Protein AF-E4MAM6-F1 (afdb_monomer_lite)

Radius of gyration: 13.03 Å; chains: 1; bounding box: 34×25×35 Å

Structure (mmCIF, N/CA/C/O backbone):
data_AF-E4MAM6-F1
#
_entry.id   AF-E4MAM6-F1
#
loop_
_atom_site.group_PDB
_atom_site.id
_atom_site.type_symbol
_atom_site.label_atom_id
_atom_site.label_alt_id
_atom_site.label_comp_id
_atom_site.label_asym_id
_atom_site.label_entity_id
_atom_site.label_seq_id
_atom_site.pdbx_PDB_ins_code
_atom_site.Cartn_x
_atom_site.Cartn_y
_atom_site.Cartn_z
_atom_site.occupancy
_atom_site.B_iso_or_equiv
_atom_site.auth_seq_id
_atom_site.auth_comp_id
_atom_site.auth_asym_id
_atom_site.auth_atom_id
_atom_site.pdbx_PDB_model_num
ATOM 1 N N . MET A 1 1 ? 7.012 -12.039 4.166 1.00 49.34 1 MET A N 1
ATOM 2 C CA . MET A 1 1 ? 6.560 -10.692 3.753 1.00 49.34 1 MET A CA 1
ATOM 3 C C . MET A 1 1 ? 7.430 -10.000 2.701 1.00 49.34 1 MET A C 1
ATOM 5 O O . MET A 1 1 ? 6.943 -9.918 1.588 1.00 49.34 1 MET A O 1
ATOM 9 N N . SER A 1 2 ? 8.673 -9.530 2.933 1.00 53.59 2 SER A N 1
ATOM 10 C CA . SER A 1 2 ? 9.438 -8.863 1.838 1.00 53.59 2 SER A CA 1
ATOM 11 C C . SER A 1 2 ? 9.755 -9.794 0.655 1.00 53.59 2 SER A C 1
ATOM 13 O O . SER A 1 2 ? 9.782 -9.350 -0.485 1.00 53.59 2 SER A O 1
ATOM 15 N N . ILE A 1 3 ? 9.943 -11.091 0.935 1.00 50.75 3 ILE A N 1
ATOM 16 C CA . ILE A 1 3 ? 10.148 -12.148 -0.069 1.00 50.75 3 ILE A CA 1
ATOM 17 C C . ILE A 1 3 ? 8.885 -12.417 -0.901 1.00 50.75 3 ILE A C 1
ATOM 19 O O . ILE A 1 3 ? 9.000 -12.583 -2.107 1.00 50.75 3 ILE A O 1
ATOM 23 N N . GLU A 1 4 ? 7.693 -12.420 -0.294 1.00 54.22 4 GLU A N 1
ATOM 24 C CA . GLU A 1 4 ? 6.427 -12.707 -1.004 1.00 54.22 4 GLU A CA 1
ATOM 25 C C . GLU A 1 4 ? 6.025 -11.566 -1.944 1.00 54.22 4 GLU A C 1
ATOM 27 O O . GLU A 1 4 ? 5.495 -11.812 -3.018 1.00 54.22 4 GLU A O 1
ATOM 32 N N . LEU A 1 5 ? 6.358 -10.322 -1.587 1.00 60.41 5 LEU A N 1
ATOM 33 C CA . LEU A 1 5 ? 6.204 -9.170 -2.478 1.00 60.41 5 LEU A CA 1
ATOM 34 C C . LEU A 1 5 ? 7.326 -9.061 -3.529 1.00 60.41 5 LEU A C 1
ATOM 36 O O . LEU A 1 5 ? 7.268 -8.192 -4.394 1.00 60.41 5 LEU A O 1
ATOM 40 N N . GLY A 1 6 ? 8.383 -9.877 -3.432 1.00 62.28 6 GLY A N 1
ATOM 41 C CA . GLY A 1 6 ? 9.573 -9.764 -4.283 1.00 62.28 6 GLY A CA 1
ATOM 42 C C . GLY A 1 6 ? 10.327 -8.434 -4.138 1.00 62.28 6 GLY A C 1
ATOM 43 O O . GLY A 1 6 ? 11.145 -8.093 -4.991 1.00 62.28 6 GLY A O 1
ATOM 44 N N . ILE A 1 7 ? 10.064 -7.663 -3.078 1.00 65.69 7 ILE A N 1
ATOM 45 C CA . ILE A 1 7 ? 10.672 -6.347 -2.870 1.00 65.69 7 ILE A CA 1
ATOM 46 C C . ILE A 1 7 ? 12.003 -6.549 -2.148 1.00 65.69 7 ILE A C 1
ATOM 48 O O . ILE A 1 7 ? 12.084 -6.651 -0.918 1.00 65.69 7 ILE A O 1
ATOM 52 N N . LEU A 1 8 ? 13.064 -6.628 -2.941 1.00 63.25 8 LEU A N 1
ATOM 53 C CA . LEU A 1 8 ? 14.437 -6.571 -2.459 1.00 63.25 8 LEU A CA 1
ATOM 54 C C . LEU A 1 8 ? 14.846 -5.111 -2.208 1.00 63.25 8 LEU A C 1
ATOM 56 O O . LEU A 1 8 ? 14.235 -4.171 -2.716 1.00 63.25 8 LEU A O 1
ATOM 60 N N . GLY A 1 9 ? 15.893 -4.919 -1.404 1.00 66.62 9 GLY A N 1
ATOM 61 C CA . GLY A 1 9 ? 16.503 -3.597 -1.241 1.00 66.62 9 GLY A CA 1
ATOM 62 C C . GLY A 1 9 ? 16.921 -3.013 -2.578 1.00 66.62 9 GLY A C 1
ATOM 63 O O . GLY A 1 9 ? 17.550 -3.720 -3.359 1.00 66.62 9 GLY A O 1
ATOM 64 N N . GLY A 1 10 ? 16.594 -1.743 -2.805 1.00 74.31 10 GLY A N 1
ATOM 65 C CA . GLY A 1 10 ? 16.853 -1.055 -4.069 1.00 74.31 10 GLY A CA 1
ATOM 66 C C . GLY A 1 10 ? 15.676 -1.077 -5.046 1.00 74.31 10 GLY A C 1
ATOM 67 O O . GLY A 1 10 ? 15.712 -0.329 -6.014 1.00 74.31 10 GLY A O 1
ATOM 68 N N . GLY A 1 11 ? 14.626 -1.867 -4.784 1.00 85.81 11 GLY A N 1
ATOM 69 C CA . GLY A 1 11 ? 13.380 -1.807 -5.549 1.00 85.81 11 GLY A CA 1
ATOM 70 C C . GLY A 1 11 ? 12.501 -0.609 -5.173 1.00 85.81 11 GLY A C 1
ATOM 71 O O . GLY A 1 11 ? 12.804 0.152 -4.247 1.00 85.81 11 GLY A O 1
ATOM 72 N N . ARG A 1 12 ? 11.371 -0.474 -5.870 1.00 89.19 12 ARG A N 1
ATOM 73 C CA . ARG A 1 12 ? 10.381 0.581 -5.639 1.00 89.19 12 ARG A CA 1
ATOM 74 C C . ARG A 1 12 ? 8.980 0.027 -5.409 1.00 89.19 12 ARG A C 1
ATOM 76 O O . ARG A 1 12 ? 8.667 -1.091 -5.824 1.00 89.19 12 ARG A O 1
ATOM 83 N N . VAL A 1 13 ? 8.140 0.808 -4.731 1.00 91.12 13 VAL A N 1
ATOM 84 C CA . VAL A 1 13 ? 6.732 0.472 -4.466 1.00 91.12 13 VAL A CA 1
ATOM 85 C C . VAL A 1 13 ? 5.790 1.625 -4.764 1.00 91.12 13 VAL A C 1
ATOM 87 O O . VAL A 1 13 ? 6.123 2.784 -4.516 1.00 91.12 13 VAL A O 1
ATOM 90 N N . ASN A 1 14 ? 4.584 1.279 -5.205 1.00 92.69 14 ASN A N 1
ATOM 91 C CA . ASN A 1 14 ? 3.461 2.196 -5.357 1.00 92.69 14 ASN A CA 1
ATOM 92 C C . ASN A 1 14 ? 2.315 1.817 -4.422 1.00 92.69 14 ASN A C 1
ATOM 94 O O . ASN A 1 14 ? 2.187 0.667 -3.998 1.00 92.69 14 ASN A O 1
ATOM 98 N N . PHE A 1 15 ? 1.478 2.809 -4.124 1.00 93.69 15 PHE A N 1
ATOM 99 C CA . PHE A 1 15 ? 0.242 2.646 -3.370 1.00 93.69 15 PHE A CA 1
ATOM 100 C C . PHE A 1 15 ? -0.937 3.010 -4.255 1.00 93.69 15 PHE A C 1
ATOM 102 O O . PHE A 1 15 ? -0.883 4.013 -4.965 1.00 93.69 15 PHE A O 1
ATOM 109 N N . ALA A 1 16 ? -2.001 2.224 -4.168 1.00 94.12 16 ALA A N 1
ATOM 110 C CA . ALA A 1 16 ? -3.269 2.520 -4.815 1.00 94.12 16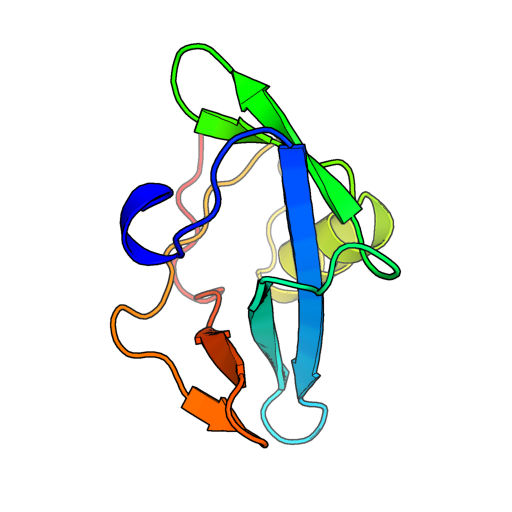 ALA A CA 1
ATOM 111 C C . ALA A 1 16 ? -4.372 2.579 -3.758 1.00 94.12 16 ALA A C 1
ATOM 113 O O . ALA A 1 16 ? -4.381 1.777 -2.821 1.00 94.12 16 ALA A O 1
ATOM 114 N N . HIS A 1 17 ? -5.269 3.547 -3.911 1.00 95.75 17 HIS A N 1
ATOM 115 C CA . HIS A 1 17 ? -6.509 3.640 -3.156 1.00 95.75 17 HIS A CA 1
ATOM 116 C C . HIS A 1 17 ? -7.649 3.380 -4.130 1.00 95.75 17 HIS A C 1
ATOM 118 O O . HIS A 1 17 ? -7.706 4.011 -5.184 1.00 95.75 17 HIS A O 1
ATOM 124 N N . ASP A 1 18 ? -8.502 2.427 -3.791 1.00 95.00 18 ASP A N 1
ATOM 125 C CA . ASP A 1 18 ? -9.743 2.176 -4.502 1.00 95.00 18 ASP A CA 1
ATOM 126 C C . ASP A 1 18 ? -10.843 3.016 -3.846 1.00 95.00 18 ASP A C 1
ATOM 128 O O . ASP A 1 18 ? -11.219 2.771 -2.701 1.00 95.00 18 ASP A O 1
ATOM 132 N N . ASP A 1 19 ? -11.331 4.033 -4.555 1.00 93.50 19 ASP A N 1
ATOM 133 C CA . ASP A 1 19 ? -12.342 4.956 -4.035 1.00 93.50 19 ASP A CA 1
ATOM 134 C C . ASP A 1 19 ? -13.738 4.310 -3.906 1.00 93.50 19 ASP A C 1
ATOM 136 O O . ASP A 1 19 ? -14.571 4.830 -3.163 1.00 93.50 19 ASP A O 1
ATOM 140 N N . GLU A 1 20 ? -14.007 3.187 -4.587 1.00 95.56 20 GLU A N 1
ATOM 141 C CA . GLU A 1 20 ? -15.292 2.476 -4.509 1.00 95.56 20 GLU A CA 1
ATOM 142 C C . GLU A 1 20 ? -15.366 1.610 -3.247 1.00 95.56 20 GLU A C 1
ATOM 144 O O . GLU A 1 20 ? -16.338 1.667 -2.491 1.00 95.56 20 GLU A O 1
ATOM 149 N N . THR A 1 21 ? -14.319 0.826 -2.991 1.00 94.00 21 THR A N 1
ATOM 150 C CA . THR A 1 21 ? -14.261 -0.074 -1.827 1.00 94.00 21 THR A CA 1
ATOM 151 C C . THR A 1 21 ? -13.661 0.590 -0.587 1.00 94.00 21 THR A C 1
ATOM 153 O O . THR A 1 21 ? -13.850 0.113 0.535 1.00 94.00 21 THR A O 1
ATOM 156 N N . GLY A 1 22 ? -12.926 1.688 -0.773 1.00 93.94 22 GLY A N 1
ATOM 157 C CA . GLY A 1 22 ? -12.071 2.300 0.240 1.00 93.94 22 GLY A CA 1
ATOM 158 C C . GLY A 1 22 ? -10.804 1.490 0.532 1.00 93.94 22 GLY A C 1
ATOM 159 O O . GLY A 1 22 ? -10.112 1.764 1.515 1.00 93.94 22 GLY A O 1
ATOM 160 N N . ASP A 1 23 ? -10.496 0.455 -0.248 1.00 95.81 23 ASP A N 1
ATOM 161 C CA . ASP A 1 23 ? -9.355 -0.407 0.024 1.00 95.81 23 ASP A CA 1
ATOM 162 C C . ASP A 1 23 ? -8.027 0.231 -0.391 1.00 95.81 23 ASP A C 1
ATOM 164 O O . ASP A 1 23 ? -7.916 0.966 -1.372 1.00 95.81 23 ASP A O 1
ATOM 168 N N . TRP A 1 24 ? -6.979 -0.105 0.358 1.00 96.88 24 TRP A N 1
ATOM 169 C CA . TRP A 1 24 ? -5.616 0.305 0.050 1.00 96.88 24 TRP A CA 1
ATOM 170 C C . TRP A 1 24 ? -4.784 -0.880 -0.398 1.00 96.88 24 TRP A C 1
ATOM 172 O O . TRP A 1 24 ? -4.817 -1.949 0.214 1.00 96.88 24 TRP A O 1
ATOM 182 N N . TYR A 1 25 ? -3.969 -0.652 -1.416 1.00 95.06 25 TYR A N 1
ATOM 183 C CA . TYR A 1 25 ? -3.100 -1.651 -2.008 1.00 95.06 25 TYR A CA 1
ATOM 184 C C . TYR A 1 25 ? -1.668 -1.140 -2.094 1.00 95.06 25 TYR A C 1
ATOM 186 O O . TYR A 1 25 ? -1.421 0.060 -2.214 1.00 95.06 25 TYR A O 1
ATOM 194 N N . ILE A 1 26 ? -0.726 -2.076 -2.068 1.00 93.00 26 ILE A N 1
ATOM 195 C CA . ILE A 1 26 ? 0.686 -1.842 -2.359 1.00 93.00 26 ILE A CA 1
ATOM 196 C C . ILE A 1 26 ? 1.138 -2.809 -3.452 1.00 93.00 26 ILE A C 1
ATOM 198 O O . ILE A 1 26 ? 0.792 -3.992 -3.432 1.00 93.00 26 ILE A O 1
ATOM 202 N N . CYS A 1 27 ? 1.920 -2.315 -4.402 1.00 91.69 27 CYS A N 1
ATOM 203 C CA . CYS A 1 27 ? 2.522 -3.127 -5.453 1.00 91.69 27 CYS A CA 1
ATOM 204 C C . CYS A 1 27 ? 3.992 -2.757 -5.644 1.00 91.69 27 CYS A C 1
ATOM 206 O O . CYS A 1 27 ? 4.447 -1.682 -5.239 1.00 91.69 27 CYS A O 1
ATOM 208 N N . ARG A 1 28 ? 4.742 -3.662 -6.274 1.00 89.38 28 ARG A N 1
ATOM 209 C CA . ARG A 1 28 ? 6.066 -3.336 -6.801 1.00 89.38 28 ARG A CA 1
ATOM 210 C C . ARG A 1 28 ? 5.900 -2.358 -7.967 1.00 89.38 28 ARG A C 1
ATOM 212 O O . ARG A 1 28 ? 5.051 -2.575 -8.826 1.00 89.38 28 ARG A O 1
ATOM 219 N N . ALA A 1 29 ? 6.724 -1.319 -7.987 1.00 87.56 29 ALA A N 1
ATOM 220 C CA . ALA A 1 29 ? 6.819 -0.383 -9.099 1.00 87.56 29 ALA A CA 1
ATOM 221 C C . ALA A 1 29 ? 8.014 -0.726 -10.002 1.00 87.56 29 ALA A C 1
ATOM 223 O O . ALA A 1 29 ? 8.940 -1.432 -9.579 1.00 87.56 29 ALA A O 1
ATOM 224 N N . ASP A 1 30 ? 7.972 -0.232 -11.238 1.00 81.38 30 ASP A N 1
ATOM 225 C CA . ASP A 1 30 ? 9.154 -0.172 -12.095 1.00 81.38 30 ASP A CA 1
ATOM 226 C C . ASP A 1 30 ? 10.213 0.785 -11.514 1.00 81.38 30 ASP A C 1
ATOM 228 O O . ASP A 1 30 ? 9.966 1.526 -10.561 1.00 81.38 30 ASP A O 1
ATOM 232 N N . ASP A 1 31 ? 11.429 0.745 -12.058 1.00 72.44 31 ASP A N 1
ATOM 233 C CA . ASP A 1 31 ? 12.552 1.518 -11.513 1.00 72.44 31 ASP A CA 1
ATOM 234 C C . ASP A 1 31 ? 12.441 3.034 -11.797 1.00 72.44 31 ASP A C 1
ATOM 236 O O . ASP A 1 31 ? 13.207 3.825 -11.234 1.00 72.44 31 ASP A O 1
ATOM 240 N N . SER A 1 32 ? 11.480 3.455 -12.628 1.00 78.44 32 SER A N 1
ATOM 241 C CA . SER A 1 32 ? 11.215 4.860 -12.965 1.00 78.44 32 SER A CA 1
ATOM 242 C C . SER A 1 32 ? 10.308 5.559 -11.954 1.00 78.44 32 SER A C 1
ATOM 244 O O . SER A 1 32 ? 10.587 6.702 -11.591 1.00 78.44 32 SER A O 1
ATOM 246 N N . GLU A 1 33 ? 9.302 4.873 -11.407 1.00 83.50 33 GLU A N 1
ATOM 247 C CA . GLU A 1 33 ? 8.242 5.482 -10.591 1.00 83.50 33 GLU A CA 1
ATOM 248 C C . GLU A 1 33 ? 8.173 4.918 -9.157 1.00 83.50 33 GLU A C 1
ATOM 250 O O . GLU A 1 33 ? 8.685 3.844 -8.855 1.00 83.50 33 GLU A O 1
ATOM 255 N N . GLY A 1 34 ? 7.567 5.659 -8.225 1.00 89.00 34 GLY A N 1
ATOM 256 C CA . GLY A 1 34 ? 7.274 5.178 -6.865 1.00 89.00 34 GLY A CA 1
ATOM 257 C C . GLY A 1 34 ? 8.340 5.409 -5.786 1.00 89.00 34 GLY A C 1
ATOM 258 O O . GLY A 1 34 ? 9.356 6.076 -5.981 1.00 89.00 34 GLY A O 1
ATOM 259 N N . PHE A 1 35 ? 8.078 4.875 -4.588 1.00 91.19 35 PHE A N 1
ATOM 260 C CA . PHE A 1 35 ? 8.900 5.099 -3.396 1.00 91.19 35 PHE A CA 1
ATOM 261 C C . PHE A 1 35 ? 10.054 4.105 -3.311 1.00 91.19 35 PHE A C 1
ATOM 263 O O . PHE A 1 35 ? 9.846 2.892 -3.363 1.00 91.19 35 PHE A O 1
ATOM 270 N N . ILE A 1 36 ? 11.264 4.623 -3.094 1.00 89.62 36 ILE A N 1
ATOM 271 C CA . ILE A 1 36 ? 12.471 3.812 -2.903 1.00 89.62 36 ILE A CA 1
ATOM 272 C C . ILE A 1 36 ? 12.342 2.953 -1.645 1.00 89.62 36 ILE A C 1
ATOM 274 O O . ILE A 1 36 ? 12.019 3.451 -0.559 1.00 89.62 36 ILE A O 1
ATOM 278 N N . VAL A 1 37 ? 12.662 1.667 -1.797 1.00 87.62 37 VAL A N 1
ATOM 279 C CA . VAL A 1 37 ? 12.717 0.709 -0.701 1.00 87.62 37 VAL A CA 1
ATOM 280 C C . VAL A 1 37 ? 14.157 0.469 -0.260 1.00 87.62 37 VAL A C 1
ATOM 282 O O . VAL A 1 37 ? 14.972 -0.149 -0.948 1.00 87.62 37 VAL A O 1
ATOM 285 N N . TRP A 1 38 ? 14.452 0.900 0.958 1.00 86.50 38 TRP A N 1
ATOM 286 C CA . TRP A 1 38 ? 15.706 0.652 1.653 1.00 86.50 38 TRP A CA 1
ATOM 287 C C . TRP A 1 38 ? 15.658 -0.726 2.312 1.00 86.50 38 TRP A C 1
ATOM 289 O O . TRP A 1 38 ?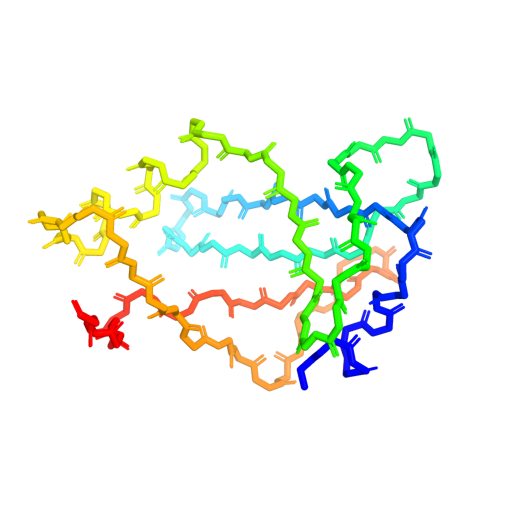 14.701 -1.058 3.020 1.00 86.50 38 TRP A O 1
ATOM 299 N N . LYS A 1 39 ? 16.705 -1.534 2.129 1.00 78.50 39 LYS A N 1
ATOM 300 C CA . LYS A 1 39 ? 16.867 -2.766 2.908 1.00 78.50 39 LYS A CA 1
ATOM 301 C C . LYS A 1 39 ? 17.490 -2.436 4.251 1.00 78.50 39 LYS A C 1
ATOM 303 O O . LYS A 1 39 ? 18.607 -1.935 4.318 1.00 78.50 39 LYS A O 1
ATOM 308 N N . ASP A 1 40 ? 16.781 -2.785 5.311 1.00 74.50 40 ASP A N 1
ATOM 309 C CA . ASP A 1 40 ? 17.324 -2.851 6.657 1.00 74.50 40 ASP A CA 1
ATOM 310 C C . ASP A 1 40 ? 17.652 -4.302 7.037 1.00 74.50 40 ASP A C 1
ATOM 312 O O . ASP A 1 40 ? 17.215 -5.247 6.377 1.00 74.50 40 ASP A O 1
ATOM 316 N N . LYS A 1 41 ? 18.371 -4.505 8.146 1.00 72.38 41 LYS A N 1
ATOM 317 C CA . LYS A 1 41 ? 18.749 -5.821 8.681 1.00 72.38 41 LYS A CA 1
ATOM 318 C C . LYS A 1 41 ? 17.556 -6.766 8.866 1.00 72.38 41 LYS A C 1
ATOM 320 O O . LYS A 1 41 ? 17.750 -7.975 8.864 1.00 72.38 41 LYS A O 1
ATOM 325 N N . ARG A 1 42 ? 16.342 -6.238 9.070 1.00 73.88 42 ARG A N 1
ATOM 326 C CA . ARG A 1 42 ? 15.144 -7.032 9.414 1.00 73.88 42 ARG A CA 1
ATOM 327 C C . ARG A 1 42 ? 13.940 -6.812 8.502 1.00 73.88 42 ARG A C 1
ATOM 329 O O . ARG A 1 42 ? 13.007 -7.608 8.550 1.00 73.88 42 ARG A O 1
ATOM 336 N N . CYS A 1 43 ? 13.916 -5.742 7.713 1.00 76.06 43 CYS A N 1
ATOM 337 C CA . CYS A 1 43 ? 12.751 -5.395 6.905 1.00 76.06 43 CYS A CA 1
ATOM 338 C C . CYS A 1 43 ? 13.107 -4.487 5.727 1.00 76.06 43 CYS A C 1
ATOM 340 O O . CYS A 1 43 ? 14.144 -3.827 5.709 1.00 76.06 43 CYS A O 1
ATOM 342 N N . ALA A 1 44 ? 12.199 -4.442 4.759 1.00 80.00 44 ALA A N 1
ATOM 343 C CA . ALA A 1 44 ? 12.114 -3.368 3.785 1.00 80.00 44 ALA A CA 1
ATOM 344 C C . ALA A 1 44 ? 11.524 -2.113 4.453 1.00 80.00 44 ALA A C 1
ATOM 346 O O . ALA A 1 44 ? 10.562 -2.217 5.219 1.00 80.00 44 ALA A O 1
ATOM 347 N N . ARG A 1 45 ? 12.087 -0.937 4.166 1.00 85.50 45 ARG A N 1
ATOM 348 C CA . ARG A 1 45 ? 11.565 0.364 4.604 1.00 85.50 45 ARG A CA 1
ATOM 349 C C . ARG A 1 45 ? 11.382 1.278 3.404 1.00 85.50 45 ARG A C 1
ATOM 351 O O . ARG A 1 45 ? 12.188 1.247 2.489 1.00 85.50 45 ARG A O 1
ATOM 358 N N . PHE A 1 46 ? 10.396 2.153 3.455 1.00 87.06 46 PHE A N 1
ATOM 359 C CA . PHE A 1 46 ? 10.214 3.261 2.518 1.00 87.06 46 PHE A CA 1
ATOM 360 C C . PHE A 1 46 ? 9.591 4.431 3.289 1.00 87.06 46 PHE A C 1
ATOM 362 O O . PHE A 1 46 ? 9.062 4.242 4.388 1.00 87.06 46 PHE A O 1
ATOM 369 N N . SER A 1 47 ? 9.657 5.636 2.725 1.00 87.50 47 SER A N 1
ATOM 370 C CA . SER A 1 47 ? 9.130 6.851 3.356 1.00 87.50 47 SER A CA 1
ATOM 371 C C . SER A 1 47 ? 7.984 7.421 2.527 1.00 87.50 47 SER A C 1
ATOM 373 O O . SER A 1 47 ? 8.218 7.998 1.473 1.00 87.50 47 SER A O 1
ATOM 375 N N . ALA A 1 48 ? 6.752 7.283 3.022 1.00 88.56 48 ALA A N 1
ATOM 376 C CA . ALA A 1 48 ? 5.538 7.788 2.373 1.00 88.56 48 ALA A CA 1
ATOM 377 C C . ALA A 1 48 ? 4.599 8.441 3.406 1.00 88.56 48 ALA A C 1
ATOM 379 O O . ALA A 1 48 ? 3.519 7.933 3.704 1.00 88.56 48 ALA A O 1
ATOM 380 N N . GLY A 1 49 ? 5.036 9.556 4.006 1.00 90.19 49 GLY A N 1
ATOM 381 C CA . GLY A 1 49 ? 4.372 10.159 5.172 1.00 90.19 49 GLY A CA 1
ATOM 382 C C . GLY A 1 49 ? 2.888 10.481 4.962 1.00 90.19 49 GLY A C 1
ATOM 383 O O . GLY A 1 49 ? 2.067 10.155 5.815 1.00 90.19 49 GLY A O 1
ATOM 384 N N . PHE A 1 50 ? 2.526 11.048 3.808 1.00 91.12 50 PHE A N 1
ATOM 385 C CA . PHE A 1 50 ? 1.135 11.401 3.505 1.00 91.12 50 PHE A CA 1
ATOM 386 C C . PHE A 1 50 ? 0.223 10.169 3.374 1.00 91.12 50 PHE A C 1
ATOM 388 O O . PHE A 1 50 ? -0.915 10.195 3.841 1.00 91.12 50 PHE A O 1
ATOM 395 N N . ILE A 1 51 ? 0.724 9.074 2.789 1.00 93.38 51 ILE A N 1
ATOM 396 C CA . ILE A 1 51 ? -0.024 7.816 2.638 1.00 93.38 51 ILE A CA 1
ATOM 397 C C . ILE A 1 51 ? -0.201 7.164 4.002 1.00 93.38 51 ILE A C 1
ATOM 399 O O . ILE A 1 51 ? -1.314 6.804 4.370 1.00 93.38 51 ILE A O 1
ATOM 403 N N . VAL A 1 52 ? 0.875 7.077 4.789 1.00 91.31 52 VAL A N 1
ATOM 404 C CA . VAL A 1 52 ? 0.830 6.503 6.141 1.00 91.31 52 VAL A CA 1
ATOM 405 C C . VAL A 1 52 ? -0.183 7.246 7.011 1.00 91.31 52 VAL A C 1
ATOM 407 O O . VAL A 1 52 ? -0.991 6.608 7.679 1.00 91.31 52 VAL A O 1
ATOM 410 N N . GLN A 1 53 ? -0.209 8.580 6.956 1.00 92.25 53 GLN A N 1
ATOM 411 C CA . GLN A 1 53 ? -1.205 9.374 7.679 1.00 92.25 53 GLN A CA 1
ATOM 412 C C . GLN A 1 53 ? -2.644 9.053 7.251 1.00 92.25 53 GLN A C 1
ATOM 414 O O . GLN A 1 53 ? -3.522 8.964 8.110 1.00 92.25 53 GLN A O 1
ATOM 419 N N . ARG A 1 54 ? -2.899 8.849 5.951 1.00 94.31 54 ARG A N 1
ATOM 420 C CA . ARG A 1 54 ? -4.224 8.444 5.453 1.00 94.31 54 ARG A CA 1
ATOM 421 C C . ARG A 1 54 ? -4.610 7.042 5.926 1.00 94.31 54 ARG A C 1
ATOM 423 O O . ARG A 1 54 ? -5.695 6.890 6.480 1.00 94.31 54 ARG A O 1
ATOM 430 N N . LEU A 1 55 ? -3.709 6.064 5.801 1.00 94.81 55 LEU A N 1
ATOM 431 C CA . LEU A 1 55 ? -3.925 4.690 6.274 1.00 94.81 55 LEU A CA 1
ATOM 432 C C . LEU A 1 55 ? -4.250 4.660 7.772 1.00 94.81 55 LEU A C 1
ATOM 434 O O . LEU A 1 55 ? -5.220 4.031 8.183 1.00 94.81 55 LEU A O 1
ATOM 438 N N . MET A 1 56 ? -3.475 5.378 8.593 1.00 94.38 56 MET A N 1
ATOM 439 C CA . MET A 1 56 ? -3.696 5.445 10.042 1.00 94.38 56 MET A CA 1
ATOM 440 C C . MET A 1 56 ? -5.018 6.124 10.393 1.00 94.38 56 MET A C 1
ATOM 442 O O . MET A 1 56 ? -5.737 5.629 11.258 1.00 94.38 56 MET A O 1
ATOM 446 N N . ARG A 1 57 ? -5.376 7.216 9.703 1.00 94.56 57 ARG A N 1
ATOM 447 C CA . ARG A 1 57 ? -6.664 7.894 9.899 1.00 94.56 57 ARG A CA 1
ATOM 448 C C . ARG A 1 57 ? -7.834 6.971 9.571 1.00 94.56 57 ARG A C 1
ATOM 450 O O . ARG A 1 57 ? -8.773 6.882 10.355 1.00 94.56 57 ARG A O 1
ATOM 457 N N . GLN A 1 58 ? -7.769 6.266 8.446 1.00 95.12 58 GLN A N 1
ATOM 458 C CA . GLN A 1 58 ? -8.827 5.356 8.018 1.00 95.12 58 GLN A CA 1
ATOM 459 C C . GLN A 1 58 ? -8.936 4.122 8.922 1.00 95.12 58 GLN A C 1
ATOM 461 O O . GLN A 1 58 ? -10.040 3.693 9.248 1.00 95.12 58 GLN A O 1
ATOM 466 N N . ALA A 1 59 ? -7.804 3.614 9.414 1.00 94.88 59 ALA A N 1
ATOM 467 C CA . ALA A 1 59 ? -7.759 2.568 10.433 1.00 94.88 59 ALA A CA 1
ATOM 468 C C . ALA A 1 59 ? -8.125 3.061 11.849 1.00 94.88 59 ALA A C 1
ATOM 470 O O . ALA A 1 59 ? -8.130 2.263 12.783 1.00 94.88 59 ALA A O 1
ATOM 471 N N . LYS A 1 60 ? -8.414 4.362 12.027 1.00 95.25 60 LYS A N 1
ATOM 472 C CA . LYS A 1 60 ? -8.725 5.001 13.319 1.00 95.25 60 LYS A CA 1
ATOM 473 C C . LYS A 1 60 ? -7.631 4.782 14.377 1.00 95.25 60 LYS A C 1
ATOM 475 O O . LYS A 1 60 ? -7.915 4.518 15.542 1.00 95.25 60 LYS A O 1
ATOM 480 N N . VAL A 1 61 ? -6.365 4.878 13.966 1.00 95.06 61 VAL A N 1
ATOM 481 C CA . VAL A 1 61 ? -5.199 4.664 14.834 1.00 95.06 61 VAL A CA 1
ATOM 482 C C . VAL A 1 61 ? -4.571 5.993 15.249 1.00 95.06 61 VAL A C 1
ATOM 484 O O . VAL A 1 61 ? -3.950 6.681 14.442 1.00 95.06 61 VAL A O 1
ATOM 487 N N . GLU A 1 62 ? -4.633 6.299 16.544 1.00 91.62 62 GLU A N 1
ATOM 488 C CA . GLU A 1 62 ? -4.015 7.483 17.160 1.00 91.62 62 GLU A CA 1
ATOM 489 C C . GLU A 1 62 ? -2.713 7.114 17.894 1.00 91.62 62 GLU A C 1
ATOM 491 O O . GLU A 1 62 ? -2.589 7.208 19.116 1.00 91.62 62 GLU A O 1
ATOM 496 N N . ARG A 1 63 ? -1.718 6.613 17.152 1.00 89.94 63 ARG A N 1
ATOM 497 C CA . ARG A 1 63 ? -0.409 6.195 17.692 1.00 89.94 63 ARG A CA 1
ATOM 498 C C . ARG A 1 63 ? 0.737 6.737 16.848 1.00 89.94 63 ARG A C 1
ATOM 500 O O . ARG A 1 63 ? 0.553 7.117 15.700 1.00 89.94 63 ARG A O 1
ATOM 507 N N . LYS A 1 64 ? 1.951 6.723 17.409 1.00 89.25 64 LYS A N 1
ATOM 508 C CA . LYS A 1 64 ? 3.176 7.066 16.663 1.00 89.25 64 LYS A CA 1
ATOM 509 C C . LYS A 1 64 ? 3.568 5.998 15.637 1.00 89.25 64 LYS A C 1
ATOM 511 O O . LYS A 1 64 ? 4.218 6.315 14.649 1.00 89.25 64 LYS A O 1
ATOM 516 N N . SER A 1 65 ? 3.207 4.741 15.882 1.00 89.12 65 SER A N 1
ATOM 517 C CA . SER A 1 65 ? 3.538 3.608 15.018 1.00 89.12 65 SER A CA 1
ATOM 518 C C . SER A 1 65 ? 2.437 2.559 15.043 1.00 89.12 65 SER A C 1
ATOM 520 O O . SER A 1 65 ? 1.783 2.369 16.066 1.00 89.12 65 SER A O 1
ATOM 522 N N . VAL A 1 66 ? 2.281 1.846 13.932 1.00 91.06 66 VAL A N 1
ATOM 523 C CA . VAL A 1 66 ? 1.326 0.750 13.764 1.00 91.06 66 VAL A CA 1
ATOM 524 C C . VAL A 1 66 ? 1.902 -0.275 12.797 1.00 91.06 66 VAL A C 1
ATOM 526 O O .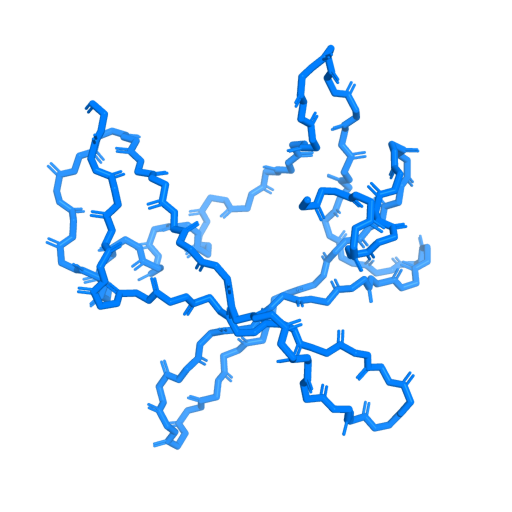 VAL A 1 66 ? 2.728 0.067 11.948 1.00 91.06 66 VAL A O 1
ATOM 529 N N . GLN A 1 67 ? 1.480 -1.529 12.915 1.00 92.12 67 GLN A N 1
ATOM 530 C CA . GLN A 1 67 ? 1.698 -2.525 11.876 1.00 92.12 67 GLN A CA 1
ATOM 531 C C . GLN A 1 67 ? 0.363 -2.953 11.282 1.00 92.12 67 GLN A C 1
ATOM 533 O O . GLN A 1 67 ? -0.603 -3.183 12.005 1.00 92.12 67 GLN A O 1
ATOM 538 N N . PHE A 1 68 ? 0.333 -3.101 9.965 1.00 92.25 68 PHE A N 1
ATOM 539 C CA . PHE A 1 68 ? -0.813 -3.643 9.253 1.00 92.25 68 PHE A CA 1
ATOM 540 C C . PHE A 1 68 ? -0.491 -5.036 8.735 1.00 92.25 68 PHE A C 1
ATOM 542 O O . PHE A 1 68 ? 0.653 -5.336 8.381 1.00 92.25 68 PHE A O 1
ATOM 549 N N . MET A 1 69 ? -1.515 -5.878 8.691 1.00 91.62 69 MET A N 1
ATOM 550 C CA . MET A 1 69 ? -1.453 -7.126 7.945 1.00 91.62 69 MET A CA 1
ATOM 551 C C . MET A 1 69 ? -1.676 -6.846 6.459 1.00 91.62 69 MET A C 1
ATOM 553 O O . MET A 1 69 ? -2.247 -5.823 6.082 1.00 91.62 69 MET A O 1
ATOM 557 N N . MET A 1 70 ? -1.245 -7.776 5.616 1.00 90.31 70 MET A N 1
ATOM 558 C CA . MET A 1 70 ? -1.500 -7.739 4.181 1.00 90.31 70 MET A CA 1
ATOM 559 C C . MET A 1 70 ? -2.249 -8.996 3.762 1.00 90.31 70 MET A C 1
ATOM 561 O O . MET A 1 70 ? -2.037 -10.068 4.334 1.00 90.31 70 MET A O 1
ATOM 565 N N . ALA A 1 71 ? -3.121 -8.863 2.767 1.00 92.00 71 ALA A N 1
ATOM 566 C CA . ALA A 1 71 ? -3.737 -10.015 2.133 1.00 92.00 71 ALA A CA 1
ATOM 567 C C . ALA A 1 71 ? -2.653 -10.885 1.490 1.00 92.00 71 ALA A C 1
ATOM 569 O O . ALA A 1 71 ? -1.724 -10.380 0.862 1.00 92.00 71 ALA A O 1
ATOM 570 N N . ARG A 1 72 ? -2.776 -12.203 1.663 1.00 87.94 72 ARG A N 1
ATOM 571 C CA . ARG A 1 72 ? -1.816 -13.165 1.114 1.00 87.94 72 ARG A CA 1
ATOM 572 C C . ARG A 1 72 ? -1.920 -13.279 -0.406 1.00 87.94 72 ARG A C 1
ATOM 574 O O . ARG A 1 72 ? -0.901 -13.403 -1.072 1.00 87.94 72 ARG A O 1
ATOM 581 N N . MET A 1 73 ? -3.146 -13.274 -0.924 1.00 91.50 73 MET A N 1
ATOM 582 C CA . MET A 1 73 ? -3.416 -13.360 -2.356 1.00 91.50 73 MET A CA 1
ATOM 583 C C . MET A 1 73 ? -3.474 -11.945 -2.943 1.00 91.50 73 MET A C 1
ATOM 585 O O . MET A 1 73 ? -4.260 -11.138 -2.434 1.00 91.50 73 MET A O 1
ATOM 589 N N . PRO A 1 74 ? -2.661 -11.626 -3.965 1.00 92.50 74 PRO A N 1
ATOM 590 C CA . PRO A 1 74 ? -2.761 -10.352 -4.654 1.00 92.50 74 PRO A CA 1
ATOM 591 C C . PRO A 1 74 ? -3.966 -10.323 -5.600 1.00 92.50 74 PRO A C 1
ATOM 593 O O . PRO A 1 74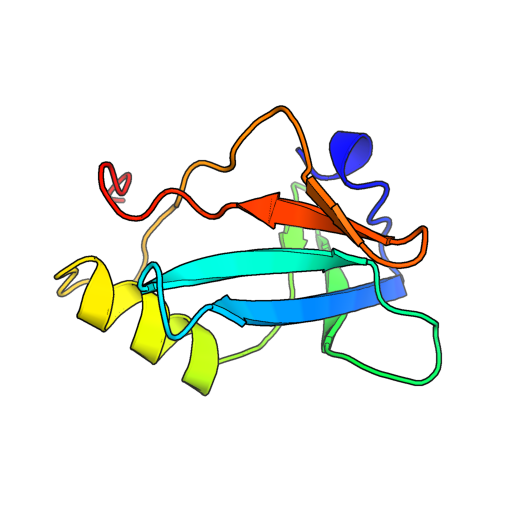 ? -4.479 -11.361 -6.018 1.00 92.50 74 PRO A O 1
ATOM 596 N N . VAL A 1 75 ? -4.370 -9.113 -5.970 1.00 93.75 75 VAL A N 1
ATOM 597 C CA . VAL A 1 75 ? -5.220 -8.844 -7.132 1.00 93.75 75 VAL A CA 1
ATOM 598 C C . VAL A 1 75 ? -4.301 -8.500 -8.303 1.00 93.75 75 VAL A C 1
ATOM 600 O O . VAL A 1 75 ? -3.404 -7.670 -8.154 1.00 93.75 75 VAL A O 1
ATOM 603 N N . GLU A 1 76 ? -4.496 -9.133 -9.457 1.00 93.44 76 GLU A N 1
ATOM 604 C CA . GLU A 1 76 ? -3.721 -8.834 -10.664 1.00 93.44 76 GLU A CA 1
ATOM 605 C C . GLU A 1 76 ? -4.460 -7.829 -11.547 1.00 93.44 76 GLU A C 1
ATOM 607 O O . GLU A 1 76 ? -5.593 -8.066 -11.963 1.00 93.44 76 GLU A O 1
ATOM 612 N N . ILE A 1 77 ? -3.809 -6.705 -11.850 1.00 91.06 77 ILE A N 1
ATOM 613 C CA . ILE A 1 77 ? -4.348 -5.657 -12.722 1.00 91.06 77 ILE A CA 1
ATOM 614 C C . ILE A 1 77 ? -3.252 -5.277 -13.711 1.00 91.06 77 ILE A C 1
ATOM 616 O O . ILE A 1 77 ? -2.170 -4.856 -13.309 1.00 91.06 77 ILE A O 1
ATOM 620 N N . GLY A 1 78 ? -3.501 -5.468 -15.010 1.00 90.56 78 GLY A N 1
ATOM 621 C CA . GLY A 1 78 ? -2.521 -5.142 -16.054 1.00 90.56 78 GLY A CA 1
ATOM 622 C C . GLY A 1 78 ? -1.184 -5.886 -15.916 1.00 90.56 78 GLY A C 1
ATOM 623 O O . GLY A 1 78 ? -0.145 -5.336 -16.261 1.00 90.56 78 GLY A O 1
ATOM 624 N N . GLY A 1 79 ? -1.192 -7.107 -15.366 1.00 89.50 79 GLY A N 1
ATOM 625 C CA . GLY A 1 79 ? 0.023 -7.893 -15.108 1.00 89.50 79 GLY A CA 1
ATOM 626 C C . GLY A 1 79 ? 0.811 -7.468 -13.862 1.00 89.50 79 GLY A C 1
ATOM 627 O O . GLY A 1 79 ? 1.888 -8.004 -13.610 1.00 89.50 79 GLY A O 1
ATOM 628 N N . VAL A 1 80 ? 0.290 -6.527 -13.070 1.00 89.00 80 VAL A N 1
ATOM 629 C CA . VAL A 1 80 ? 0.892 -6.086 -11.808 1.00 89.00 80 VAL A CA 1
ATOM 630 C C . VAL A 1 80 ? 0.122 -6.687 -10.635 1.00 89.00 80 VAL A C 1
ATOM 632 O O . VAL A 1 80 ? -1.103 -6.601 -10.567 1.00 89.00 80 VAL A O 1
ATOM 635 N N . ALA A 1 81 ? 0.854 -7.281 -9.692 1.00 91.56 81 ALA A N 1
ATOM 636 C CA . ALA A 1 81 ? 0.296 -7.838 -8.466 1.00 91.56 81 ALA A CA 1
ATOM 637 C C . ALA A 1 81 ? 0.134 -6.752 -7.387 1.00 91.56 81 ALA A C 1
ATOM 639 O O . ALA A 1 81 ? 1.120 -6.191 -6.895 1.00 91.56 81 ALA A O 1
ATOM 640 N N . TYR A 1 82 ? -1.109 -6.497 -6.985 1.00 93.25 82 TYR A N 1
ATOM 641 C CA . TYR A 1 82 ? -1.487 -5.563 -5.927 1.00 93.25 82 TYR A CA 1
ATOM 642 C C . TYR A 1 82 ? -1.891 -6.315 -4.665 1.00 93.25 82 TYR A C 1
ATOM 644 O O . TYR A 1 82 ? -2.821 -7.118 -4.664 1.00 93.25 82 TYR A O 1
ATOM 652 N N . TYR A 1 83 ? -1.226 -6.024 -3.554 1.00 93.31 83 TYR A N 1
ATOM 653 C CA . TYR A 1 83 ? -1.510 -6.652 -2.272 1.00 93.31 83 TYR A CA 1
ATOM 654 C C . TYR A 1 83 ? -2.302 -5.700 -1.386 1.00 93.31 83 TYR A C 1
ATOM 656 O O . TYR A 1 83 ? -1.850 -4.592 -1.09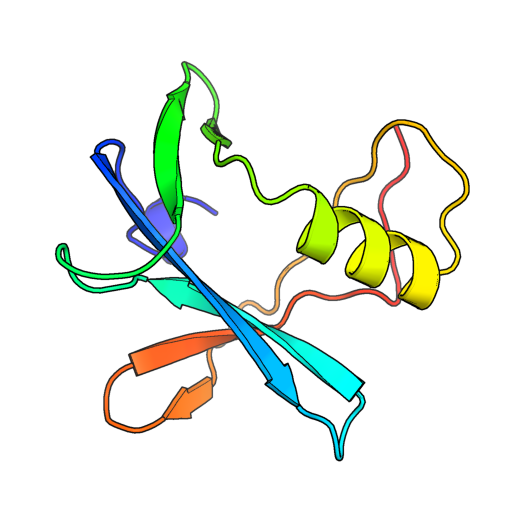0 1.00 93.31 83 TYR A O 1
ATOM 664 N N . LYS A 1 84 ? -3.476 -6.144 -0.937 1.00 95.19 84 LYS A N 1
ATOM 665 C CA . LYS A 1 84 ? -4.354 -5.356 -0.069 1.00 95.19 84 LYS A CA 1
ATOM 666 C C . LYS A 1 84 ? -3.750 -5.184 1.325 1.00 95.19 84 LYS A C 1
ATOM 668 O O . LYS A 1 84 ? -3.312 -6.155 1.944 1.00 95.19 84 LYS A O 1
ATOM 673 N N . ILE A 1 85 ? -3.782 -3.962 1.843 1.00 95.00 85 ILE A N 1
ATOM 674 C CA . ILE A 1 85 ? -3.428 -3.615 3.220 1.00 95.00 85 ILE A CA 1
ATOM 675 C C . ILE A 1 85 ? -4.685 -3.757 4.082 1.00 95.00 85 ILE A C 1
ATOM 677 O O . ILE A 1 85 ? -5.713 -3.138 3.818 1.00 95.00 85 ILE A O 1
ATOM 681 N N . LEU A 1 86 ? -4.615 -4.577 5.127 1.00 95.25 86 LEU A N 1
ATOM 682 C CA . LEU A 1 86 ? -5.754 -4.865 5.995 1.00 95.25 86 LEU A CA 1
ATOM 683 C C . LEU A 1 86 ? -5.810 -3.854 7.145 1.00 95.25 86 LEU A C 1
ATOM 685 O O . LEU A 1 86 ? -5.085 -3.975 8.134 1.00 95.25 86 LEU A O 1
ATOM 689 N N . LEU A 1 87 ? -6.691 -2.861 7.011 1.00 95.00 87 LEU A N 1
ATOM 690 C CA . LEU A 1 87 ? -6.859 -1.780 7.990 1.00 95.00 87 LEU A CA 1
ATOM 691 C C . LEU A 1 87 ? -7.746 -2.147 9.187 1.00 95.00 87 LEU A C 1
ATOM 693 O O . LEU A 1 87 ? -7.725 -1.438 10.187 1.00 95.00 87 LEU A O 1
ATOM 697 N N . SER A 1 88 ? -8.516 -3.236 9.106 1.00 91.31 88 SER A N 1
ATOM 698 C CA . SER A 1 88 ? -9.503 -3.614 10.128 1.00 91.31 88 SER A CA 1
ATOM 699 C C . SER A 1 88 ? -8.892 -4.146 11.427 1.00 91.31 88 SER A C 1
ATOM 701 O O . SER A 1 88 ? -9.522 -4.045 12.472 1.00 91.31 88 SER A O 1
ATOM 703 N N . ASN A 1 89 ? -7.681 -4.713 11.370 1.00 89.31 89 ASN A N 1
ATOM 704 C CA . ASN A 1 89 ? -6.997 -5.326 12.512 1.00 89.31 89 ASN A CA 1
ATOM 705 C C . ASN A 1 89 ? -5.552 -4.807 12.623 1.00 89.31 89 ASN A C 1
ATOM 707 O O . ASN A 1 89 ? -4.602 -5.560 12.379 1.00 89.31 89 ASN A O 1
ATOM 711 N N . PRO A 1 90 ? -5.360 -3.511 12.934 1.00 91.69 90 PRO A N 1
ATOM 712 C CA . PRO A 1 90 ? -4.030 -2.961 13.129 1.00 91.69 90 PRO A CA 1
ATOM 7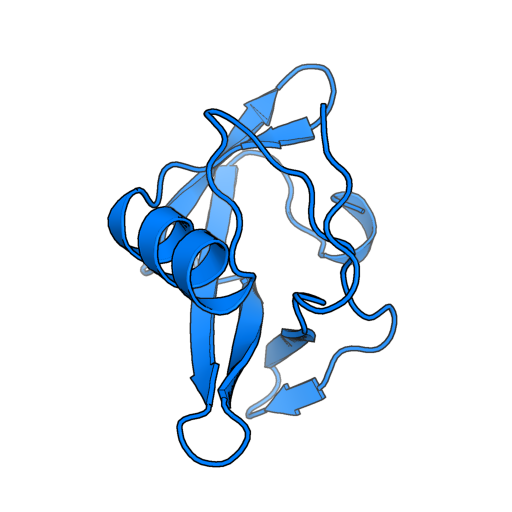13 C C . PRO A 1 90 ? -3.382 -3.578 14.370 1.00 91.69 90 PRO A C 1
ATOM 715 O O . PRO A 1 90 ? -3.987 -3.671 15.437 1.00 91.69 90 PRO A O 1
ATOM 718 N N . ILE A 1 91 ? -2.114 -3.956 14.249 1.00 92.56 91 ILE A N 1
ATOM 719 C CA . ILE A 1 91 ? -1.304 -4.422 15.371 1.00 92.56 91 ILE A CA 1
ATOM 720 C C . ILE A 1 91 ? -0.619 -3.198 15.973 1.00 92.56 91 ILE A C 1
ATOM 722 O O . ILE A 1 91 ? 0.213 -2.539 15.336 1.00 92.56 91 ILE A O 1
ATOM 726 N N . LEU A 1 92 ? -0.995 -2.883 17.208 1.00 89.88 92 LEU A N 1
ATOM 727 C CA . LEU A 1 92 ? -0.439 -1.767 17.962 1.00 89.88 92 LEU A CA 1
ATOM 728 C C . LEU A 1 92 ? 0.878 -2.196 18.624 1.00 89.88 92 LEU A C 1
ATOM 730 O O . LEU A 1 92 ? 0.999 -3.327 19.095 1.00 89.88 92 LEU A O 1
ATOM 734 N N . ARG A 1 93 ? 1.861 -1.294 18.636 1.00 79.81 93 ARG A N 1
ATOM 735 C CA . ARG A 1 93 ? 3.142 -1.460 19.335 1.00 79.81 93 ARG A CA 1
ATOM 736 C C . ARG A 1 93 ? 3.270 -0.463 20.472 1.00 79.81 93 ARG A C 1
ATOM 738 O O . ARG A 1 93 ? 2.675 0.634 20.349 1.00 79.81 93 ARG A O 1
#

pLDDT: mean 86.73, std 10.99, range [49.34, 96.88]

Secondary structure (DSSP, 8-state):
-TTTTT--TT-EEEEEE-TTT--EEEEEEPSSSSEE-EEPSS-EE---HHHHHHHHHHTT--SS-EEEEE-SSPEEETTEEEEEEEEEEEEE-

Sequence (93 aa):
MSIELGILGGGRVNFAHDDETGDWYICRADDSEGFIVWKDKRCARFSAGFIVQRLMRQAKVERKSVQFMMARMPVEIGGVAYYKILLSNPILR

Foldseek 3Di:
DCVLLVPDQQWFKDWDADPVVRWIWMWTDDNVDHWHWHDDPPDTDTDDPVVVVVLCVVLVHPDPDKDWDWDSAFDADPNITIIITHSPDIHDD